Protein AF-C0PTS6-F1 (afdb_monomer_lite)

Radius of gyration: 17.17 Å; chains: 1; bounding box: 40×29×53 Å

InterPro domains:
  IPR025397 Succinate dehydrogenase subunit 5, mitochondrial [PF14290] (1-91)
  IPR025397 Succinate dehydrogenase subunit 5, mitochondrial [PTHR36139] (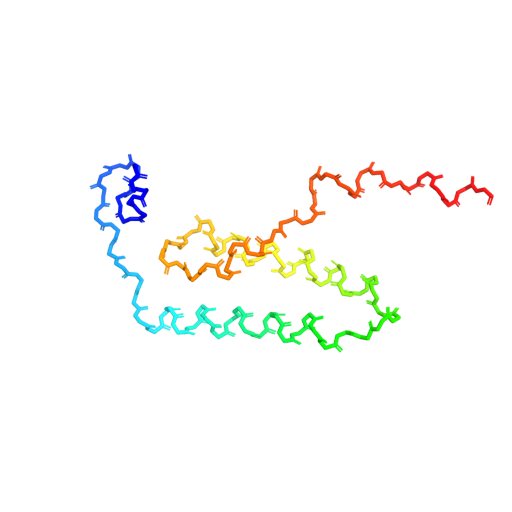1-91)

Organism: Picea sitchensis (NCBI:txid3332)

pLDDT: mean 73.52, std 18.14, range [38.72, 94.06]

Foldseek 3Di:
DDPPLQQDPVRDRNDADPPVVLVVLVVLVVVLVVVLVPDDPVCVVVSVVSLQVVLVVLVVCVVVHTPHDCVSVVSDNPPDPPPVDDPPVPPD

Sequence (92 aa):
MELDDLTGHTGENVRPLPEEIQGALRAAYKRYSNYLEAFGPDETYLRKKVETELGRHMIYIKMRCSGLDAEWGKVTLLGTSGLSGSYIEQRG

Secondary structure (DSSP, 8-state):
----TTB-TT--B-PPPPHHHHHHHHHHHHHHHHHHHTS-GGGHHHHHHHHHHHHHHHHHHHHH-SS--GGGGG---TTSSSSSS-TTTT--

Structure (mmCIF, N/CA/C/O backbone):
data_AF-C0PTS6-F1
#
_entry.id   AF-C0PTS6-F1
#
loop_
_atom_site.group_PDB
_atom_site.id
_atom_site.type_symbol
_atom_site.label_atom_id
_atom_site.l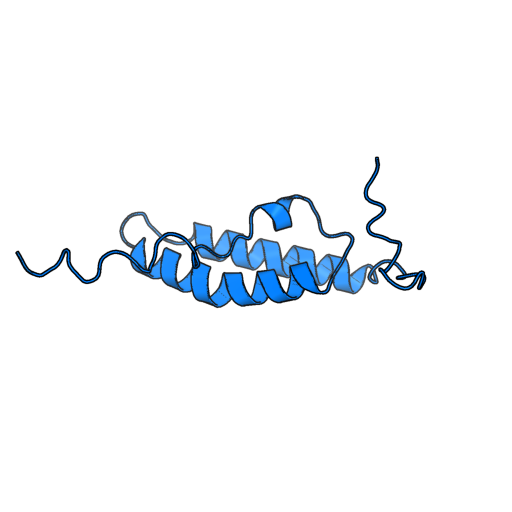abel_alt_id
_atom_site.label_comp_id
_atom_site.label_asym_id
_atom_site.label_entity_id
_atom_site.label_seq_id
_atom_site.pdbx_PDB_ins_code
_atom_site.Cartn_x
_atom_site.Cartn_y
_atom_site.Cartn_z
_atom_site.occupancy
_atom_site.B_iso_or_equiv
_atom_site.auth_seq_id
_atom_site.auth_comp_id
_atom_site.auth_asym_id
_atom_site.auth_atom_id
_atom_site.pdbx_PDB_model_num
ATOM 1 N N . MET A 1 1 ? 8.729 23.398 -13.181 1.00 38.72 1 MET A N 1
ATOM 2 C CA . MET A 1 1 ? 9.868 22.464 -13.117 1.00 38.72 1 MET A CA 1
ATOM 3 C C . MET A 1 1 ? 9.248 21.085 -13.126 1.00 38.72 1 MET A C 1
ATOM 5 O O . MET A 1 1 ? 8.625 20.727 -12.137 1.00 38.72 1 MET A O 1
ATOM 9 N N . GLU A 1 2 ? 9.253 20.413 -14.274 1.00 45.56 2 GLU A N 1
ATOM 10 C CA . GLU A 1 2 ? 8.752 19.040 -14.364 1.00 45.56 2 GLU A CA 1
ATOM 11 C C . GLU A 1 2 ? 9.835 18.131 -13.791 1.00 45.56 2 GLU A C 1
ATOM 13 O O . GLU A 1 2 ? 10.984 18.178 -14.232 1.0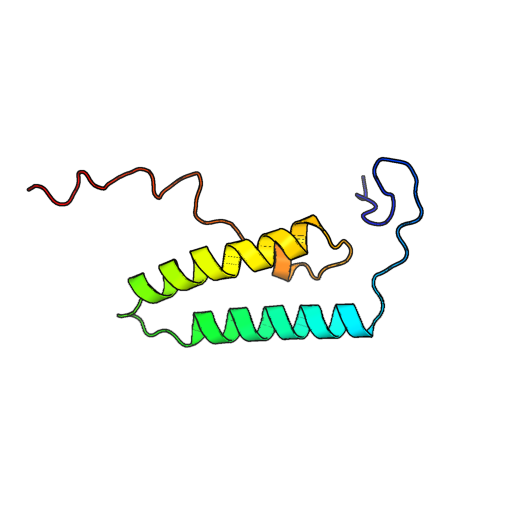0 45.56 2 GLU A O 1
ATOM 18 N N . LEU A 1 3 ? 9.502 17.413 -12.722 1.00 50.31 3 LEU A N 1
ATOM 19 C CA . LEU A 1 3 ? 10.380 16.403 -12.149 1.00 50.31 3 LEU A CA 1
ATOM 20 C C . LEU A 1 3 ? 10.384 15.235 -13.134 1.00 50.31 3 LEU A C 1
ATOM 22 O O . LEU A 1 3 ? 9.438 14.458 -13.186 1.00 50.31 3 LEU A O 1
ATOM 26 N N . ASP A 1 4 ? 11.408 15.188 -13.981 1.00 48.59 4 ASP A N 1
ATOM 27 C CA . ASP A 1 4 ? 11.614 14.101 -14.929 1.00 48.59 4 ASP A CA 1
ATOM 28 C C . ASP A 1 4 ? 12.048 12.840 -14.166 1.00 48.59 4 ASP A C 1
ATOM 30 O O . ASP A 1 4 ? 13.230 12.619 -13.907 1.00 48.59 4 ASP A O 1
ATOM 34 N N . ASP A 1 5 ? 11.068 12.016 -13.788 1.00 53.84 5 ASP A N 1
ATOM 35 C CA . ASP A 1 5 ? 11.240 10.742 -13.066 1.00 53.84 5 ASP A CA 1
ATOM 36 C C . ASP A 1 5 ? 12.018 9.670 -13.867 1.00 53.84 5 ASP A C 1
ATOM 38 O O . ASP A 1 5 ? 12.216 8.543 -13.397 1.00 53.84 5 ASP A O 1
ATOM 42 N N . LEU A 1 6 ? 12.445 9.999 -15.090 1.00 51.81 6 LEU A N 1
ATOM 43 C CA . LEU A 1 6 ? 13.225 9.142 -15.985 1.00 51.81 6 LEU A CA 1
ATOM 44 C C . LEU A 1 6 ? 14.735 9.412 -15.914 1.00 51.81 6 LEU A C 1
ATOM 46 O O . LEU A 1 6 ? 15.526 8.557 -16.323 1.00 51.81 6 LEU A O 1
ATOM 50 N N . THR A 1 7 ? 15.150 10.557 -15.368 1.00 47.47 7 THR A N 1
ATOM 51 C CA . THR A 1 7 ? 16.566 10.889 -15.201 1.00 47.47 7 THR A CA 1
ATOM 52 C C . THR A 1 7 ? 17.030 10.473 -13.805 1.00 47.47 7 THR A C 1
ATOM 54 O O . THR A 1 7 ? 16.730 11.121 -12.802 1.00 47.47 7 THR A O 1
ATOM 57 N N . GLY A 1 8 ? 17.778 9.368 -13.719 1.00 53.59 8 GLY A N 1
ATOM 58 C CA . GLY A 1 8 ? 18.415 8.949 -12.469 1.00 53.59 8 GLY A CA 1
ATOM 59 C C . GLY A 1 8 ? 19.374 10.022 -11.932 1.00 53.59 8 GLY A C 1
ATOM 60 O O . GLY A 1 8 ? 19.928 10.810 -12.696 1.00 53.59 8 GLY A O 1
ATOM 61 N N . HIS A 1 9 ? 19.627 10.034 -10.618 1.00 52.22 9 HIS A N 1
ATOM 62 C CA . HIS A 1 9 ? 20.501 11.021 -9.950 1.00 52.22 9 HIS A CA 1
ATOM 63 C C . HIS A 1 9 ? 21.944 11.060 -10.515 1.00 52.22 9 HIS A C 1
ATOM 65 O O . HIS A 1 9 ? 22.670 12.029 -10.309 1.00 52.22 9 HIS A O 1
ATOM 71 N N . THR A 1 10 ? 22.343 10.015 -11.246 1.00 55.03 10 THR A N 1
ATOM 72 C CA . THR A 1 10 ? 23.627 9.829 -11.944 1.00 55.03 10 THR A CA 1
ATOM 73 C C . THR A 1 10 ? 23.582 10.095 -13.457 1.00 55.03 10 THR A C 1
ATOM 75 O O . THR A 1 10 ? 24.602 9.933 -14.123 1.00 55.03 10 THR A O 1
ATOM 78 N N . GLY A 1 11 ? 22.441 10.496 -14.031 1.00 53.00 11 GLY A N 1
ATOM 79 C CA . GLY A 1 11 ? 22.282 10.670 -15.483 1.00 53.00 11 GLY A CA 1
ATOM 80 C C . GLY A 1 11 ? 22.154 9.355 -16.266 1.00 53.00 11 GLY A C 1
ATOM 81 O O . GLY A 1 11 ? 22.251 9.351 -17.493 1.00 53.00 11 GLY A O 1
ATOM 82 N N . GLU A 1 12 ? 21.940 8.231 -15.578 1.00 55.31 12 GLU A N 1
ATOM 83 C CA . GLU A 1 12 ? 21.642 6.950 -16.218 1.00 55.31 12 GLU A CA 1
ATOM 84 C C . GLU A 1 12 ? 20.227 6.963 -16.811 1.00 55.31 12 GLU A C 1
ATOM 86 O O . GLU A 1 12 ? 19.265 7.365 -16.154 1.00 55.31 12 GLU A O 1
ATOM 91 N N . ASN A 1 13 ? 20.107 6.505 -18.063 1.00 51.34 13 ASN A N 1
ATOM 92 C CA . ASN A 1 13 ? 18.831 6.314 -18.748 1.00 51.34 13 ASN A CA 1
ATOM 93 C C . ASN A 1 13 ? 18.098 5.137 -18.090 1.00 51.34 13 ASN A C 1
ATOM 95 O O . ASN A 1 13 ? 18.327 3.971 -18.433 1.00 51.34 13 ASN A O 1
ATOM 99 N N . VAL A 1 14 ? 17.257 5.446 -17.103 1.00 59.38 14 VAL A N 1
ATOM 100 C CA . VAL A 1 14 ? 16.391 4.462 -16.461 1.00 59.38 14 VAL A CA 1
ATOM 101 C C . VAL A 1 14 ? 15.305 4.131 -17.473 1.00 59.38 14 VAL A C 1
ATOM 103 O O . VAL A 1 14 ? 14.311 4.842 -17.609 1.00 59.38 14 VAL A O 1
ATOM 106 N N . ARG A 1 15 ? 15.532 3.070 -18.255 1.00 66.56 15 ARG A N 1
ATOM 107 C CA . ARG A 1 15 ? 14.527 2.579 -19.201 1.00 66.56 15 ARG A CA 1
ATOM 108 C C . ARG A 1 15 ? 13.209 2.371 -18.447 1.00 66.56 15 ARG A C 1
ATOM 110 O O . ARG A 1 15 ? 13.247 1.876 -17.316 1.00 66.56 15 ARG A O 1
ATOM 117 N N . PRO A 1 16 ? 12.061 2.714 -19.054 1.00 69.62 16 PRO A N 1
ATOM 118 C CA . PRO A 1 16 ? 10.773 2.485 -18.421 1.00 69.62 16 PRO A CA 1
ATOM 119 C C . PRO A 1 16 ? 10.645 1.013 -18.027 1.00 69.62 16 PRO A C 1
ATOM 121 O O . PRO A 1 16 ? 11.138 0.124 -18.732 1.00 69.62 16 PRO A O 1
ATOM 124 N N . LEU A 1 17 ? 9.989 0.758 -16.892 1.00 76.69 17 LEU A N 1
ATOM 125 C CA . LEU A 1 17 ? 9.717 -0.606 -16.448 1.00 76.69 17 LEU A CA 1
ATOM 126 C C . LEU A 1 17 ? 9.033 -1.389 -17.579 1.00 76.69 17 LEU A C 1
ATOM 128 O O . LEU A 1 17 ? 8.107 -0.852 -18.193 1.00 76.69 17 LEU A O 1
ATOM 132 N N . PRO A 1 18 ? 9.441 -2.642 -17.848 1.00 85.06 18 PRO A N 1
ATOM 133 C CA . PRO A 1 18 ? 8.745 -3.507 -18.791 1.00 85.06 18 PRO A CA 1
ATOM 134 C C . PRO A 1 18 ? 7.240 -3.546 -18.507 1.00 85.06 18 PRO A C 1
ATOM 136 O O . PRO A 1 18 ? 6.828 -3.573 -17.344 1.00 85.06 18 PRO A O 1
ATOM 139 N N . GLU A 1 19 ? 6.422 -3.574 -19.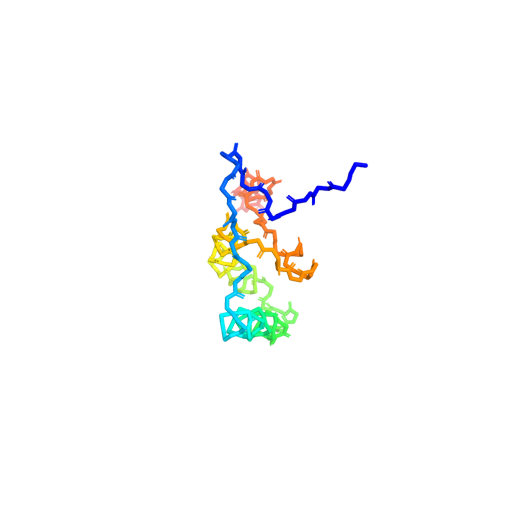560 1.00 83.75 19 GLU A N 1
ATOM 140 C CA . GLU A 1 19 ? 4.956 -3.544 -19.457 1.00 83.75 19 GLU A CA 1
ATOM 141 C C . GLU A 1 19 ? 4.415 -4.651 -18.540 1.00 83.75 19 GLU A C 1
ATOM 143 O O . GLU A 1 19 ? 3.539 -4.401 -17.712 1.00 83.75 19 GLU A O 1
ATOM 148 N N . GLU A 1 20 ? 5.000 -5.848 -18.610 1.00 86.38 20 GLU A N 1
ATOM 149 C CA . GLU A 1 20 ? 4.652 -6.980 -17.746 1.00 86.38 20 GLU A CA 1
ATOM 150 C C . GLU A 1 20 ? 4.842 -6.653 -16.257 1.00 86.38 20 GLU A C 1
ATOM 152 O O . GLU A 1 20 ? 3.986 -6.975 -15.429 1.00 86.38 20 GLU A O 1
ATOM 157 N N . ILE A 1 21 ? 5.931 -5.956 -15.909 1.00 85.75 21 ILE A N 1
ATOM 158 C CA . ILE A 1 21 ? 6.207 -5.542 -14.530 1.00 85.75 21 ILE A CA 1
ATOM 159 C C . ILE A 1 21 ? 5.235 -4.439 -14.118 1.00 85.75 21 ILE A C 1
ATOM 161 O O . ILE A 1 21 ? 4.675 -4.509 -13.028 1.00 85.75 21 ILE A O 1
ATOM 165 N N . GLN A 1 22 ? 4.956 -3.462 -14.984 1.00 85.31 22 GLN A N 1
ATOM 166 C CA . GLN A 1 22 ? 3.948 -2.438 -14.688 1.00 85.31 22 GLN A CA 1
ATOM 167 C C . GLN A 1 22 ? 2.561 -3.056 -14.447 1.00 85.31 22 GLN A C 1
ATOM 169 O O . GLN A 1 22 ? 1.859 -2.668 -13.511 1.00 85.31 22 GLN A O 1
ATOM 174 N N . GLY A 1 23 ? 2.174 -4.049 -15.254 1.00 88.00 23 GLY A N 1
ATOM 175 C CA . GLY A 1 23 ? 0.944 -4.818 -15.077 1.00 88.00 23 GLY A CA 1
ATOM 176 C C . GLY A 1 23 ? 0.917 -5.571 -13.746 1.00 88.00 23 GLY A C 1
ATOM 177 O O . GLY A 1 23 ? -0.074 -5.501 -13.016 1.00 88.00 23 GLY A O 1
ATOM 178 N N . ALA A 1 24 ? 2.023 -6.224 -13.382 1.00 90.25 24 ALA A N 1
ATOM 179 C CA . ALA A 1 24 ? 2.163 -6.908 -12.100 1.00 90.25 24 ALA A CA 1
ATOM 180 C C . ALA A 1 24 ? 2.075 -5.940 -10.908 1.00 90.25 24 ALA A C 1
ATOM 182 O O . ALA A 1 24 ? 1.393 -6.239 -9.928 1.00 90.25 24 ALA A O 1
ATOM 183 N N . LEU A 1 25 ? 2.702 -4.764 -11.001 1.00 89.75 25 LEU A N 1
ATOM 184 C CA . LEU A 1 25 ? 2.645 -3.730 -9.968 1.00 89.75 25 LEU A CA 1
ATOM 185 C C . LEU A 1 25 ? 1.224 -3.179 -9.809 1.00 89.75 25 LEU A C 1
ATOM 187 O O . LEU A 1 25 ? 0.710 -3.144 -8.691 1.00 89.75 25 LEU A O 1
ATOM 191 N N . ARG A 1 26 ? 0.538 -2.842 -10.908 1.00 89.62 26 ARG A N 1
ATOM 192 C CA . ARG A 1 26 ? -0.881 -2.445 -10.871 1.00 89.62 26 ARG A CA 1
ATOM 193 C C . ARG A 1 26 ? -1.760 -3.519 -10.228 1.00 89.62 26 ARG A C 1
ATOM 195 O O . ARG A 1 26 ? -2.598 -3.209 -9.382 1.00 89.62 26 ARG A O 1
ATOM 202 N N . ALA A 1 27 ? -1.547 -4.788 -10.576 1.00 91.69 27 ALA A N 1
ATOM 203 C CA . ALA A 1 27 ? -2.277 -5.901 -9.974 1.00 91.69 27 ALA A CA 1
ATOM 204 C C . ALA A 1 27 ? -1.979 -6.055 -8.472 1.00 91.69 27 ALA A C 1
ATOM 206 O O . ALA A 1 27 ? -2.897 -6.323 -7.695 1.00 91.69 27 ALA A O 1
ATOM 207 N N . ALA A 1 28 ? -0.725 -5.865 -8.053 1.00 90.56 28 ALA A N 1
ATOM 208 C CA . ALA A 1 28 ? -0.327 -5.902 -6.649 1.00 90.56 28 ALA A CA 1
ATOM 209 C C . ALA A 1 28 ? -0.994 -4.778 -5.844 1.00 90.56 28 ALA A C 1
ATOM 211 O O . ALA A 1 28 ? -1.599 -5.058 -4.809 1.00 90.56 28 ALA A O 1
ATOM 212 N N . TYR A 1 29 ? -0.967 -3.544 -6.358 1.00 90.00 29 TYR A N 1
ATOM 213 C CA . TYR A 1 29 ? -1.649 -2.406 -5.740 1.00 90.00 29 TYR A CA 1
ATOM 214 C C . TYR A 1 29 ? -3.154 -2.657 -5.612 1.00 90.00 29 TYR A C 1
ATOM 216 O O . TYR A 1 29 ? -3.713 -2.524 -4.529 1.00 90.00 29 TYR A O 1
ATOM 224 N N . LYS A 1 30 ? -3.806 -3.118 -6.686 1.00 92.44 30 LYS A N 1
ATOM 225 C CA . LYS A 1 30 ? -5.241 -3.427 -6.667 1.00 92.44 30 LYS A CA 1
ATOM 226 C C . LYS A 1 30 ? -5.590 -4.494 -5.628 1.00 92.44 30 LYS A C 1
ATOM 228 O O . LYS A 1 30 ? -6.576 -4.355 -4.915 1.00 92.44 30 LYS A O 1
ATOM 233 N N . ARG A 1 31 ? -4.785 -5.557 -5.518 1.00 93.38 31 ARG A N 1
ATOM 234 C CA . ARG A 1 31 ? -4.983 -6.598 -4.493 1.00 93.38 31 ARG A CA 1
ATOM 235 C C . ARG A 1 31 ? -4.817 -6.043 -3.083 1.00 93.38 31 ARG A C 1
ATOM 237 O 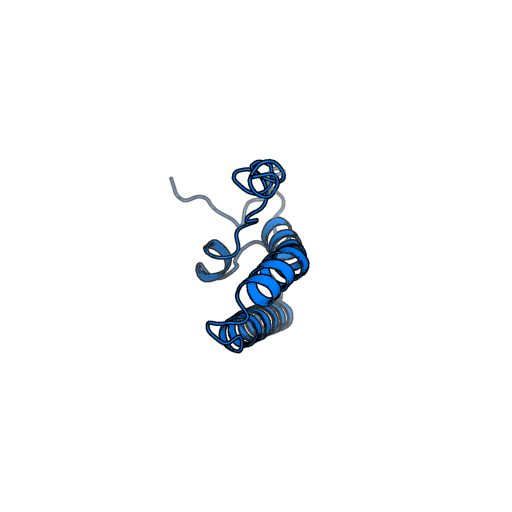O . ARG A 1 31 ? -5.611 -6.390 -2.219 1.00 93.38 31 ARG A O 1
ATOM 244 N N . TYR A 1 32 ? -3.815 -5.194 -2.866 1.00 90.94 32 TYR A N 1
ATOM 245 C CA . TYR A 1 32 ? -3.592 -4.526 -1.587 1.00 90.94 32 TYR A CA 1
ATOM 246 C C . TYR A 1 32 ? -4.783 -3.641 -1.193 1.00 90.94 32 TYR A C 1
ATOM 248 O O . TYR A 1 32 ? -5.317 -3.809 -0.099 1.00 90.94 32 TYR A O 1
ATOM 256 N N . SER A 1 33 ? -5.245 -2.771 -2.094 1.00 90.38 33 SER A N 1
ATOM 257 C CA . SER A 1 33 ? -6.392 -1.888 -1.851 1.00 90.38 33 SER A CA 1
ATOM 258 C C . SER A 1 33 ? -7.665 -2.685 -1.574 1.00 90.38 33 SER A C 1
ATOM 260 O O . SER A 1 33 ? -8.275 -2.500 -0.527 1.00 90.38 33 SER A O 1
ATOM 262 N N . ASN A 1 34 ? -7.981 -3.673 -2.418 1.00 93.88 34 ASN A N 1
ATOM 263 C CA . ASN A 1 34 ? -9.139 -4.543 -2.213 1.00 93.88 34 ASN A CA 1
ATOM 264 C C . ASN A 1 34 ? -9.080 -5.287 -0.869 1.00 93.88 34 ASN A C 1
ATOM 266 O O . ASN A 1 34 ? -10.109 -5.497 -0.235 1.00 93.88 34 ASN A O 1
ATOM 270 N N . TYR A 1 35 ? -7.888 -5.716 -0.438 1.00 92.38 35 TYR A N 1
ATOM 271 C CA . TYR A 1 35 ? -7.721 -6.395 0.845 1.00 92.38 35 TYR A CA 1
ATOM 272 C C . TYR A 1 35 ? -7.941 -5.442 2.024 1.00 92.38 35 TYR A C 1
ATOM 274 O O . TYR A 1 35 ? -8.560 -5.833 3.006 1.00 92.38 35 TYR A O 1
ATOM 282 N N . LEU A 1 36 ? -7.497 -4.186 1.922 1.00 89.62 36 LEU A N 1
ATOM 283 C CA . LEU A 1 36 ? -7.770 -3.167 2.938 1.00 89.62 36 LEU A CA 1
ATOM 284 C C . LEU A 1 36 ? -9.243 -2.749 2.999 1.00 89.62 36 LEU A C 1
ATOM 286 O O . LEU A 1 36 ? -9.749 -2.464 4.084 1.00 89.62 36 LEU A O 1
ATOM 290 N N . GLU A 1 37 ? -9.925 -2.720 1.859 1.00 90.69 37 GLU A N 1
ATOM 291 C CA . GLU A 1 37 ? -11.351 -2.393 1.766 1.00 90.69 37 GLU A CA 1
ATOM 292 C C . GLU A 1 37 ? -12.259 -3.540 2.228 1.00 90.69 37 GLU A C 1
ATOM 294 O O . GLU A 1 37 ? -13.418 -3.307 2.559 1.00 90.69 37 GLU A O 1
ATOM 299 N N . ALA A 1 38 ? -11.744 -4.772 2.293 1.00 94.06 38 ALA A N 1
ATOM 300 C CA . ALA A 1 38 ? -12.503 -5.934 2.750 1.00 94.06 38 ALA A CA 1
ATOM 301 C C . ALA A 1 38 ? -12.780 -5.935 4.266 1.00 94.06 38 ALA A C 1
ATOM 303 O O . ALA A 1 38 ? -13.641 -6.689 4.715 1.00 94.06 38 ALA A O 1
ATOM 304 N N . PHE A 1 39 ? -12.064 -5.122 5.050 1.00 92.00 39 PHE A N 1
ATOM 305 C CA . PHE A 1 39 ? -12.242 -5.059 6.501 1.00 92.00 39 PHE A CA 1
ATOM 306 C C . PHE A 1 39 ? -13.496 -4.276 6.892 1.00 92.00 39 PHE A C 1
ATOM 308 O O . PHE A 1 39 ? -13.716 -3.149 6.440 1.00 92.00 39 PHE A O 1
ATOM 315 N N . GLY A 1 40 ? -14.277 -4.846 7.808 1.00 90.25 40 GLY A N 1
ATOM 316 C CA . GLY A 1 40 ? -15.449 -4.197 8.383 1.00 90.25 40 GLY A CA 1
ATOM 317 C C . GLY A 1 40 ? -15.107 -3.024 9.320 1.00 90.25 40 GLY A C 1
ATOM 318 O O . GLY A 1 40 ? -13.944 -2.812 9.687 1.00 90.25 40 GLY A O 1
ATOM 319 N N . PRO A 1 41 ? -16.120 -2.253 9.761 1.00 89.06 41 PRO A N 1
ATOM 320 C CA . PRO A 1 41 ? -15.926 -1.121 10.675 1.00 89.06 41 PRO A CA 1
ATOM 321 C C . PRO A 1 41 ? -15.298 -1.536 12.020 1.00 89.06 41 PRO A C 1
ATOM 323 O O . PRO A 1 41 ? -14.430 -0.827 12.541 1.00 89.06 41 PRO A O 1
ATOM 326 N N . ASP A 1 42 ? -15.655 -2.716 12.533 1.00 90.75 42 ASP A N 1
ATOM 327 C CA . ASP A 1 42 ? -15.169 -3.250 13.814 1.00 90.75 42 ASP A CA 1
ATOM 328 C C . ASP A 1 42 ? -13.738 -3.817 13.739 1.00 90.75 42 ASP A C 1
ATOM 330 O O . ASP A 1 42 ? -13.064 -3.991 14.753 1.00 90.75 42 ASP A O 1
ATOM 334 N N . GLU A 1 43 ? -13.212 -4.041 12.533 1.00 90.44 43 GLU A N 1
ATOM 335 C CA . GLU A 1 43 ? -11.895 -4.649 12.300 1.00 90.44 43 GLU A CA 1
ATOM 336 C C . GLU A 1 43 ? -10.786 -3.603 12.118 1.00 90.44 43 GLU A C 1
ATOM 338 O O . GLU A 1 43 ? -9.716 -3.879 11.573 1.00 90.44 43 GLU A O 1
ATOM 343 N N . THR A 1 44 ? -11.007 -2.377 12.600 1.00 86.19 44 THR A N 1
ATOM 344 C CA . THR A 1 44 ? -10.098 -1.241 12.387 1.00 86.19 44 THR A CA 1
ATOM 345 C C . THR A 1 44 ? -8.671 -1.507 12.891 1.00 86.19 44 THR A C 1
ATOM 347 O O . THR A 1 44 ? -7.710 -1.076 12.252 1.00 86.19 44 THR A O 1
ATOM 350 N N . TYR A 1 45 ? -8.498 -2.238 13.999 1.00 85.62 45 TYR A N 1
ATOM 351 C CA . TYR A 1 45 ? -7.164 -2.626 14.480 1.00 85.62 45 TYR A CA 1
ATOM 352 C C . TYR A 1 45 ? -6.445 -3.558 13.492 1.00 85.62 45 TYR A C 1
ATOM 354 O O . TYR A 1 45 ? -5.277 -3.336 13.166 1.00 85.62 45 TYR A O 1
ATOM 362 N N . LEU A 1 46 ? -7.149 -4.572 12.980 1.00 87.69 46 LEU A N 1
ATOM 363 C CA . LEU A 1 46 ? -6.598 -5.525 12.019 1.00 87.69 46 LEU A CA 1
ATOM 364 C C . LEU A 1 46 ? -6.288 -4.836 10.686 1.00 87.69 46 LEU A C 1
ATOM 366 O O . LEU A 1 46 ? -5.186 -5.006 10.164 1.00 87.69 46 LEU A O 1
ATOM 370 N N . ARG A 1 47 ? -7.196 -3.972 10.211 1.00 88.00 47 ARG A N 1
ATOM 371 C CA . ARG A 1 47 ? -6.993 -3.131 9.025 1.00 88.00 47 ARG A CA 1
ATOM 372 C C . ARG A 1 47 ? -5.716 -2.299 9.142 1.00 88.00 47 ARG A C 1
ATOM 374 O O . ARG A 1 47 ? -4.871 -2.366 8.257 1.00 88.00 47 ARG A O 1
ATOM 381 N N . LYS A 1 48 ? -5.522 -1.588 10.262 1.00 86.81 48 LYS A N 1
ATOM 382 C CA . LYS A 1 48 ? -4.311 -0.781 10.520 1.00 86.81 48 LYS A CA 1
ATOM 383 C C . LYS A 1 48 ? -3.035 -1.622 10.563 1.00 86.81 48 LYS A C 1
ATOM 385 O O . LYS A 1 48 ? -1.993 -1.198 10.064 1.00 86.81 48 LYS A O 1
ATOM 390 N N . LYS A 1 49 ? -3.091 -2.814 11.163 1.00 88.00 49 LYS A N 1
ATOM 391 C CA . LYS A 1 49 ? -1.941 -3.727 11.221 1.00 88.00 49 LYS A CA 1
ATOM 392 C C . LYS A 1 49 ? -1.544 -4.206 9.825 1.00 88.00 49 LYS A C 1
ATOM 394 O O . LYS A 1 49 ? -0.368 -4.171 9.478 1.00 88.00 49 LYS A O 1
ATOM 399 N N . VAL A 1 50 ? -2.524 -4.597 9.015 1.00 88.94 50 VAL A N 1
ATOM 400 C CA . VAL A 1 50 ? -2.317 -5.001 7.620 1.00 88.94 50 VAL A CA 1
ATOM 401 C C . VAL A 1 50 ? -1.775 -3.843 6.789 1.00 88.94 50 VAL A C 1
ATOM 403 O O . VAL A 1 50 ? -0.801 -4.023 6.064 1.00 88.94 50 VAL A O 1
ATOM 406 N N . GLU A 1 51 ? -2.356 -2.655 6.935 1.00 87.88 51 GLU A N 1
ATOM 407 C CA . GLU A 1 51 ? -1.890 -1.430 6.282 1.00 87.88 51 GLU A CA 1
ATOM 408 C C . GLU A 1 51 ? -0.430 -1.121 6.642 1.00 87.88 51 GLU A C 1
ATOM 410 O O . GLU A 1 51 ? 0.358 -0.773 5.770 1.00 87.88 51 GLU A O 1
ATOM 415 N N . THR A 1 52 ? -0.024 -1.339 7.895 1.00 85.19 52 THR A N 1
ATOM 416 C CA . THR A 1 52 ? 1.362 -1.122 8.338 1.00 85.19 52 THR A CA 1
ATOM 417 C C . THR A 1 52 ? 2.331 -2.148 7.734 1.00 85.19 52 THR A C 1
ATOM 419 O O . THR A 1 52 ? 3.344 -1.776 7.138 1.00 85.19 52 THR A O 1
ATOM 422 N N . GLU A 1 53 ? 2.024 -3.442 7.854 1.00 87.62 53 GLU A N 1
ATOM 423 C CA . GLU A 1 53 ? 2.918 -4.523 7.412 1.00 87.62 53 GLU A CA 1
ATOM 424 C C . GLU A 1 53 ? 3.009 -4.617 5.880 1.00 87.62 53 GLU A C 1
ATOM 426 O O . GLU A 1 53 ? 4.104 -4.676 5.307 1.00 87.62 53 GLU A O 1
ATOM 431 N N . LEU A 1 54 ? 1.866 -4.591 5.186 1.00 87.56 54 LEU A N 1
ATOM 432 C CA . LEU A 1 54 ? 1.826 -4.648 3.723 1.00 87.56 54 LEU A CA 1
ATOM 433 C C . LEU A 1 54 ? 2.183 -3.298 3.092 1.00 87.56 54 LEU A C 1
ATOM 435 O O . LEU A 1 54 ? 2.878 -3.271 2.075 1.00 87.56 54 LEU A O 1
ATOM 439 N N . GLY A 1 55 ? 1.798 -2.179 3.713 1.00 86.56 55 GLY A N 1
ATOM 440 C CA . GLY A 1 55 ? 2.155 -0.841 3.239 1.00 86.56 55 GLY A CA 1
ATOM 441 C C . GLY A 1 55 ? 3.665 -0.623 3.200 1.00 86.56 55 GLY A C 1
ATOM 442 O O . GLY A 1 55 ? 4.172 -0.032 2.247 1.00 86.56 55 GLY A O 1
ATOM 443 N N . ARG A 1 56 ? 4.424 -1.197 4.147 1.00 85.12 56 ARG A N 1
ATOM 444 C CA . ARG A 1 56 ? 5.896 -1.192 4.107 1.00 85.12 56 ARG A CA 1
ATOM 445 C C . ARG A 1 56 ? 6.448 -1.817 2.820 1.00 85.12 56 ARG A C 1
ATOM 447 O O . ARG A 1 56 ? 7.366 -1.265 2.216 1.00 85.12 56 ARG A O 1
ATOM 454 N N . HIS A 1 57 ? 5.885 -2.941 2.380 1.00 87.94 57 HIS A N 1
ATOM 455 C CA . HIS A 1 57 ? 6.303 -3.614 1.146 1.00 87.94 57 HIS A CA 1
ATOM 456 C C . HIS A 1 57 ? 5.949 -2.781 -0.092 1.00 87.94 57 HIS A C 1
ATOM 458 O O . HIS A 1 57 ? 6.778 -2.624 -0.988 1.00 87.94 57 HIS A O 1
ATOM 464 N N . MET A 1 58 ? 4.757 -2.180 -0.108 1.00 86.62 58 MET A N 1
ATOM 465 C CA . MET A 1 58 ? 4.334 -1.267 -1.175 1.00 86.62 58 MET A CA 1
ATOM 466 C C . MET A 1 58 ? 5.238 -0.025 -1.264 1.00 86.62 58 MET A C 1
ATOM 468 O O . MET A 1 58 ? 5.557 0.436 -2.357 1.00 86.62 58 MET A O 1
ATOM 472 N N . ILE A 1 59 ? 5.724 0.481 -0.128 1.00 85.19 59 ILE A N 1
ATOM 473 C CA . ILE A 1 59 ? 6.664 1.610 -0.077 1.00 85.19 59 ILE A CA 1
ATOM 474 C C . ILE A 1 59 ? 8.040 1.231 -0.610 1.00 85.19 59 ILE A C 1
ATOM 476 O O . ILE A 1 59 ? 8.634 2.020 -1.340 1.00 85.19 59 ILE A O 1
ATOM 480 N N . TYR A 1 60 ? 8.541 0.030 -0.310 1.00 85.31 60 TYR A N 1
ATOM 481 C CA . TYR A 1 60 ? 9.794 -0.429 -0.912 1.00 85.31 60 TYR A CA 1
ATOM 482 C C . TYR A 1 60 ? 9.704 -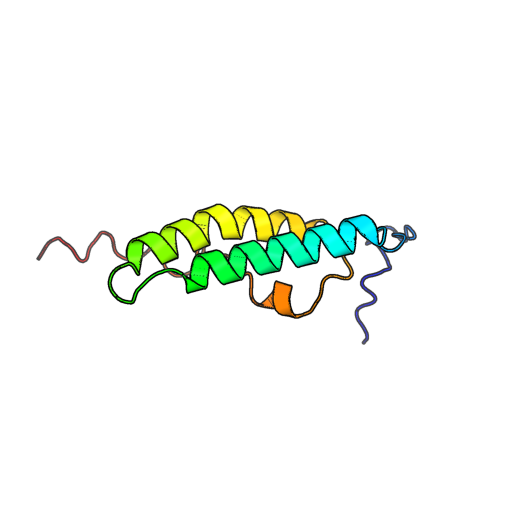0.488 -2.436 1.00 85.31 60 TYR A C 1
ATOM 484 O O . TYR A 1 60 ? 10.637 -0.061 -3.107 1.00 85.31 60 TYR A O 1
ATOM 492 N N . ILE A 1 61 ? 8.580 -0.953 -2.984 1.00 86.88 61 ILE A N 1
ATOM 493 C CA . ILE A 1 61 ? 8.341 -0.926 -4.431 1.00 86.88 61 ILE A CA 1
ATOM 494 C C . ILE A 1 61 ? 8.335 0.522 -4.936 1.00 86.88 61 ILE A C 1
ATOM 496 O O . ILE A 1 61 ? 9.082 0.851 -5.854 1.00 86.88 61 ILE A O 1
ATOM 500 N N . LYS A 1 62 ? 7.569 1.407 -4.287 1.00 83.44 62 LYS A N 1
ATOM 501 C CA . LYS A 1 62 ? 7.483 2.834 -4.633 1.00 83.44 62 LYS A CA 1
ATOM 502 C C . LYS A 1 62 ? 8.841 3.539 -4.644 1.00 83.44 62 LYS A C 1
ATOM 504 O O . LYS A 1 62 ? 9.086 4.379 -5.495 1.00 83.44 62 LYS A O 1
ATOM 509 N N . MET A 1 63 ? 9.729 3.205 -3.710 1.00 79.56 63 MET A N 1
ATOM 510 C CA . MET A 1 63 ? 11.073 3.790 -3.626 1.00 79.56 63 MET A CA 1
ATOM 511 C C . MET A 1 63 ? 12.041 3.258 -4.690 1.00 79.56 63 MET A C 1
ATOM 513 O O . MET A 1 63 ? 13.089 3.859 -4.908 1.00 79.56 63 MET A O 1
ATOM 517 N N . ARG A 1 64 ? 11.748 2.105 -5.301 1.00 81.44 64 ARG A N 1
ATOM 518 C CA . ARG A 1 64 ? 12.645 1.420 -6.246 1.00 81.44 64 ARG A CA 1
ATOM 519 C C . ARG A 1 64 ? 12.171 1.487 -7.694 1.00 81.44 64 ARG A C 1
ATOM 521 O O . ARG A 1 64 ? 12.964 1.208 -8.587 1.00 81.44 64 ARG A O 1
ATOM 528 N N . CYS A 1 65 ? 10.910 1.832 -7.921 1.00 80.31 65 CYS A N 1
ATOM 529 C CA . CYS A 1 65 ? 10.297 1.899 -9.239 1.00 80.31 65 CYS A CA 1
ATOM 530 C C . CYS A 1 65 ? 9.810 3.326 -9.513 1.00 80.31 65 CYS A C 1
ATOM 532 O O . CYS A 1 65 ? 9.015 3.862 -8.744 1.00 80.31 65 CYS A O 1
ATOM 534 N N . SER A 1 66 ? 10.266 3.921 -10.616 1.00 72.12 66 SER A N 1
ATOM 535 C CA . SER A 1 66 ? 9.719 5.167 -11.166 1.00 72.12 66 SER A CA 1
ATOM 536 C C . SER A 1 66 ? 8.570 4.878 -12.144 1.00 72.12 66 SER A C 1
ATOM 538 O O . SER A 1 66 ? 8.345 3.729 -12.528 1.00 72.12 66 SER A O 1
ATOM 540 N N . GLY A 1 67 ? 7.802 5.903 -12.530 1.00 75.31 67 GLY A N 1
ATOM 541 C CA . GLY A 1 67 ? 6.696 5.745 -13.489 1.00 75.31 67 GLY A CA 1
ATOM 542 C C . GLY A 1 67 ? 5.500 4.949 -12.955 1.00 75.31 67 GLY A C 1
ATOM 543 O O . GLY A 1 67 ? 4.783 4.310 -13.723 1.00 75.31 67 GLY A O 1
ATOM 544 N N . LEU A 1 68 ? 5.300 4.949 -11.635 1.00 79.88 68 LEU A N 1
ATOM 545 C CA . LEU A 1 68 ? 4.114 4.371 -11.008 1.00 79.88 68 LEU A CA 1
ATOM 546 C C . LEU A 1 68 ? 2.936 5.348 -11.083 1.00 79.88 68 LEU A C 1
ATOM 548 O O . LEU A 1 68 ? 3.119 6.561 -11.003 1.00 79.88 68 LEU A O 1
ATOM 552 N N . ASP A 1 69 ? 1.720 4.811 -11.182 1.00 80.88 69 ASP A N 1
ATOM 553 C CA . ASP A 1 69 ? 0.495 5.612 -11.199 1.00 80.88 69 ASP A CA 1
ATOM 554 C C . ASP A 1 69 ? 0.357 6.473 -9.924 1.00 80.88 69 ASP A C 1
ATOM 556 O O . ASP A 1 69 ? 0.775 6.078 -8.831 1.00 80.88 69 ASP A O 1
ATOM 560 N N . ALA A 1 70 ? -0.297 7.636 -10.030 1.00 80.69 70 ALA A N 1
ATOM 561 C CA . ALA A 1 70 ? -0.455 8.591 -8.921 1.00 80.69 70 ALA A CA 1
ATOM 562 C C . ALA A 1 70 ? -1.117 7.987 -7.662 1.00 80.69 70 ALA A C 1
ATOM 564 O O . ALA A 1 70 ? -0.943 8.484 -6.548 1.00 80.69 70 ALA A O 1
ATOM 565 N N . GLU A 1 71 ? -1.849 6.881 -7.810 1.00 79.81 71 GLU A N 1
ATOM 566 C CA . GLU A 1 71 ? -2.473 6.137 -6.714 1.00 79.81 71 GLU A CA 1
ATOM 567 C C . GLU A 1 71 ? -1.462 5.556 -5.713 1.00 79.81 71 GLU A C 1
ATOM 569 O O . GLU A 1 71 ? -1.752 5.470 -4.517 1.00 79.81 71 GLU A O 1
ATOM 574 N N . TRP A 1 72 ? -0.236 5.265 -6.158 1.00 82.38 72 TRP A N 1
ATOM 575 C CA . TRP A 1 72 ? 0.882 4.883 -5.287 1.00 82.38 72 TRP A CA 1
ATOM 576 C C . TRP A 1 72 ? 1.310 6.022 -4.350 1.00 82.38 72 TRP A C 1
ATOM 578 O O . TRP A 1 72 ? 1.937 5.795 -3.310 1.00 82.38 72 TRP A O 1
ATOM 588 N N . GLY A 1 73 ? 0.921 7.262 -4.662 1.00 77.88 73 GLY A N 1
ATOM 589 C CA . GLY A 1 73 ? 1.019 8.412 -3.769 1.00 77.88 73 GLY A CA 1
ATOM 590 C C . GLY A 1 73 ? 0.252 8.214 -2.458 1.00 77.88 73 GLY A C 1
ATOM 591 O O . GLY A 1 73 ? 0.737 8.643 -1.414 1.00 77.88 73 GLY A O 1
ATOM 592 N N . LYS A 1 74 ? -0.878 7.492 -2.496 1.00 80.81 74 LYS A N 1
ATOM 593 C CA . LYS A 1 74 ? -1.740 7.214 -1.333 1.00 80.81 74 LYS A CA 1
ATOM 594 C C . LYS A 1 74 ? -1.136 6.179 -0.379 1.00 80.81 74 LYS A C 1
ATOM 596 O O . LYS A 1 74 ? -1.506 6.140 0.791 1.00 80.81 74 LYS A O 1
ATOM 601 N N . VAL A 1 75 ? -0.196 5.358 -0.858 1.00 79.62 75 VAL A N 1
ATOM 602 C CA . VAL A 1 75 ? 0.566 4.441 -0.003 1.00 79.62 75 VAL A CA 1
ATOM 603 C C . VAL A 1 75 ? 1.522 5.276 0.845 1.00 79.62 75 VAL A C 1
ATOM 605 O O . VAL A 1 75 ? 2.558 5.756 0.370 1.00 79.62 75 VAL A O 1
ATOM 608 N N . THR A 1 76 ? 1.152 5.459 2.106 1.00 70.19 76 THR A N 1
ATOM 609 C CA . THR A 1 76 ? 1.938 6.185 3.101 1.00 70.19 76 THR A CA 1
ATOM 610 C C . THR A 1 76 ? 2.276 5.257 4.259 1.00 70.19 76 THR A C 1
ATOM 612 O O . THR A 1 76 ? 1.517 4.348 4.589 1.00 70.19 76 THR A O 1
ATOM 615 N N . LEU A 1 77 ? 3.452 5.446 4.862 1.00 63.38 77 LEU A N 1
ATOM 616 C CA . LEU A 1 77 ? 3.780 4.748 6.098 1.00 63.38 77 LEU A CA 1
ATOM 617 C C . LEU A 1 77 ? 3.059 5.524 7.202 1.00 63.38 77 LEU A C 1
ATOM 619 O O . LEU A 1 77 ? 3.486 6.622 7.550 1.00 63.38 77 LEU A O 1
ATOM 623 N N . LEU A 1 78 ? 1.991 4.974 7.775 1.00 58.28 78 LEU A N 1
ATOM 624 C CA . LEU A 1 78 ? 1.286 5.561 8.928 1.00 58.28 78 LEU A CA 1
ATOM 625 C C . LEU A 1 78 ? 2.125 5.554 10.234 1.00 58.28 78 LEU A C 1
ATOM 627 O O . LEU A 1 78 ? 1.589 5.542 11.338 1.00 58.28 78 LEU A O 1
ATOM 631 N N . GLY A 1 79 ? 3.458 5.550 10.136 1.00 50.12 79 GLY A N 1
ATOM 632 C CA . GLY A 1 79 ? 4.340 5.006 11.167 1.00 50.12 79 GLY A CA 1
ATOM 633 C C . GLY A 1 79 ? 5.489 5.880 11.665 1.00 50.12 79 GLY A C 1
ATOM 634 O O . GLY A 1 79 ? 6.303 5.356 12.415 1.00 50.12 79 GLY A O 1
ATOM 635 N N . THR A 1 80 ? 5.593 7.169 11.322 1.00 46.16 80 THR A N 1
ATOM 636 C CA . THR A 1 80 ? 6.570 8.058 11.999 1.00 46.16 80 THR A CA 1
ATOM 637 C C . THR A 1 80 ? 5.943 9.165 12.844 1.00 46.16 80 THR A C 1
ATOM 639 O O . THR A 1 80 ? 6.634 9.710 13.698 1.00 46.16 80 THR A O 1
ATOM 642 N N . SER A 1 81 ? 4.642 9.446 12.710 1.00 45.16 81 SER A N 1
ATOM 643 C CA . SER A 1 81 ? 4.023 10.620 13.362 1.00 45.16 81 SER A CA 1
ATOM 644 C C . SER A 1 81 ? 2.841 10.318 14.290 1.00 45.16 81 SER A C 1
ATOM 646 O O . SER A 1 81 ? 2.144 11.252 14.674 1.00 45.16 81 SER A O 1
ATOM 648 N N . GLY A 1 82 ? 2.566 9.056 14.651 1.00 44.78 82 GLY A N 1
ATOM 649 C CA . GLY A 1 82 ? 1.340 8.766 15.419 1.00 44.78 82 GLY A CA 1
ATOM 650 C C . GLY A 1 82 ? 1.204 7.418 16.128 1.00 44.78 82 GLY A C 1
ATOM 651 O O . GLY A 1 82 ? 0.188 7.202 16.771 1.00 44.78 82 GLY A O 1
ATOM 652 N N . LEU A 1 83 ? 2.189 6.515 16.056 1.00 46.22 83 LEU A N 1
ATOM 653 C CA . LEU A 1 83 ? 2.198 5.281 16.867 1.00 46.22 83 LEU A CA 1
ATOM 654 C C . LEU A 1 83 ? 3.126 5.372 18.095 1.00 46.22 83 LEU A C 1
ATOM 656 O O . LEU A 1 83 ? 3.167 4.450 18.902 1.00 46.22 83 LEU A O 1
ATOM 660 N N . SER A 1 84 ? 3.837 6.497 18.264 1.00 44.78 84 SER A N 1
ATOM 661 C CA . SER A 1 84 ? 4.687 6.791 19.434 1.00 44.78 84 SER A CA 1
ATOM 662 C C . SER A 1 84 ? 3.984 7.607 20.537 1.00 44.78 84 SER A C 1
ATOM 664 O O . SER A 1 84 ? 4.600 7.927 21.550 1.00 44.78 84 SER A O 1
ATOM 666 N N . GLY A 1 85 ? 2.704 7.930 20.380 1.00 43.28 85 GLY A N 1
ATOM 667 C CA . GLY A 1 85 ? 1.801 8.260 21.483 1.00 43.28 85 GLY A CA 1
ATOM 668 C C . GLY A 1 85 ? 0.543 7.449 21.204 1.00 43.28 85 GLY A C 1
ATOM 669 O O . GLY A 1 85 ? 0.009 7.556 20.113 1.00 43.28 85 GLY A O 1
ATOM 670 N N . SER A 1 86 ? 0.090 6.516 22.027 1.00 42.53 86 SER A N 1
ATOM 671 C CA . SER A 1 86 ? -0.049 6.603 23.472 1.00 42.53 86 SER A CA 1
ATOM 672 C C . SER A 1 86 ? -0.275 5.193 24.047 1.00 42.53 86 SER A C 1
ATOM 674 O O . SER A 1 86 ? -1.395 4.774 24.311 1.00 42.53 86 SER A O 1
ATOM 676 N N . TYR A 1 87 ? 0.797 4.458 24.363 1.00 44.38 87 TYR A N 1
ATOM 677 C CA . TYR A 1 87 ? 0.686 3.319 25.301 1.00 44.38 87 TYR A CA 1
ATOM 678 C C . TYR A 1 87 ? 0.425 3.792 26.755 1.00 44.38 87 TYR A C 1
ATOM 680 O O . TYR A 1 87 ? 0.342 2.993 27.683 1.00 44.38 87 TYR A O 1
ATOM 688 N N . ILE A 1 88 ? 0.299 5.111 26.963 1.00 48.12 88 ILE A N 1
ATOM 689 C CA . ILE A 1 88 ? 0.003 5.763 28.247 1.00 48.12 88 ILE A CA 1
ATOM 690 C C . ILE A 1 88 ? -1.517 5.918 28.479 1.00 48.12 88 ILE A C 1
ATOM 692 O O . ILE A 1 88 ? -1.932 6.082 29.619 1.00 48.12 88 ILE A O 1
ATOM 696 N N . GLU A 1 89 ? -2.375 5.773 27.460 1.00 49.03 89 GLU A N 1
ATOM 697 C CA . GLU A 1 89 ? -3.830 6.001 27.601 1.00 49.03 89 GLU A CA 1
ATOM 698 C C . GLU A 1 89 ? -4.642 4.777 28.081 1.00 49.03 89 GLU A C 1
ATOM 700 O O . GLU A 1 89 ? -5.857 4.864 28.214 1.00 49.03 89 GLU A O 1
ATOM 705 N N . GLN A 1 90 ? -4.000 3.644 28.402 1.00 44.50 90 GLN A N 1
ATOM 706 C CA . GLN A 1 90 ? -4.664 2.459 28.990 1.00 44.50 90 GLN A CA 1
ATOM 707 C C . GLN A 1 90 ? -4.278 2.185 30.454 1.00 44.50 90 GLN A C 1
ATOM 709 O O . GLN A 1 90 ? -4.412 1.065 30.947 1.00 44.50 90 GLN A O 1
ATOM 714 N N . ARG A 1 91 ? -3.811 3.205 31.180 1.00 41.28 91 ARG A N 1
ATOM 715 C CA . ARG A 1 91 ? -3.707 3.166 32.647 1.00 41.28 91 ARG A CA 1
ATOM 716 C C . ARG A 1 91 ? -4.504 4.319 33.253 1.00 41.28 91 ARG A C 1
ATOM 718 O O . ARG A 1 91 ? -3.924 5.289 33.729 1.00 41.28 91 ARG A O 1
ATOM 725 N N . GLY A 1 92 ? -5.825 4.201 33.184 1.00 38.81 92 GLY A N 1
ATOM 726 C CA . GLY A 1 92 ? -6.796 5.013 33.913 1.00 38.81 92 GLY A CA 1
ATOM 727 C C . GLY A 1 92 ? -7.839 4.100 34.525 1.00 38.81 92 GLY A C 1
ATOM 728 O O . GLY A 1 92 ? -8.260 3.171 33.800 1.00 38.81 92 GLY A O 1
#